Protein AF-A0A974P409-F1 (afdb_monomer)

Sequence (138 aa):
MRADDPDGLTACSDWLYMTLRRKGDEAAADEVLAAIPAGLPDTAFVEGPSYYRRLRMYRGEFAPEDLLTPDLGSQVIHDLETLYATQGYGVGNWHLYNGETQRAREVFEQILRGRSKYAFGYIAAERDLREMGAGPGA

InterPro domains:
  IPR011990 Tetratricopeptide-like helical domain superfamily [G3DSA:1.25.40.10] (2-135)

pLDDT: mean 89.58, std 12.89, range [40.22, 98.44]

Secondary structure (DSSP, 8-state):
--TT-HHHHHHHHHHHHHHHHHTT-HHHHHHHHHTSPSS--GGG-SS-THHHHHHHHHTTSS-THHHHS--STT-S---HHHHHHHHHHHHHHHHHHTT-HHHHHHHHHHHHHSS-TTSHHHHHHHHHHHHHHSSTT-

Mean predicted aligned error: 4.78 Å

Organism: NCBI:txid2803784

Foldseek 3Di:
DDPLALQVLLVVLLVVLLVCLVVVNNVVSVVSLVPRDPPDDQVSHPQTCLSVVLSCVVVVVDPLVCQCPDDCVSGPPPDPLLSLLSSLLSSLSVCVSVPVPVSSLVSLVVSCVGPPCVRPSVVVSVVVNVVVVPPDPD

Nearest PDB structures (foldseek):
  4gcn-assembly2_B  TM=4.469E-01  e=9.840E-01  Caenorhabditis elegans
  4gpk-assembly1_A  TM=5.425E-01  e=5.050E+00  Bacillus thuringiensis serovar thuringiensis
  4i1a-assembly3_B  TM=4.982E-01  e=3.355E+00  Bacillus subtilis subsp. subtilis str. 168
  4gpk-assembly1_D  TM=4.217E-01  e=2.229E+00  Bacillus thuringiensis serovar thuringiensis
  3q15-assembly1_A-2  TM=5.173E-01  e=7.222E+00  Bacillus subtilis

Solvent-accessible surface area (backbone atoms only — not comparable to full-atom values): 7646 Å² total; per-residue (Å²): 130,60,89,91,37,54,51,59,44,28,45,57,43,40,56,49,30,54,53,27,45,70,69,69,39,52,71,65,23,49,54,50,58,69,71,52,82,76,87,73,57,59,88,64,26,81,69,22,45,56,41,48,52,48,51,36,32,77,73,66,77,40,60,64,67,70,42,68,62,70,73,58,83,78,40,64,56,84,44,68,49,44,50,38,15,50,34,28,35,54,42,17,50,52,30,39,69,72,69,38,51,70,62,14,48,54,39,30,55,54,35,68,72,43,83,36,73,83,35,66,26,27,51,49,27,55,51,52,52,52,52,69,59,67,42,100,83,111

Radius of gyration: 14.6 Å; Cα contacts (8 Å, |Δi|>4): 173; chains: 1; bounding box: 40×26×40 Å

Structure (mmCIF, N/CA/C/O backbone):
data_AF-A0A974P409-F1
#
_entry.id   AF-A0A974P409-F1
#
loop_
_atom_site.group_PDB
_atom_site.id
_atom_site.type_symbol
_atom_site.label_atom_id
_atom_site.label_alt_id
_atom_site.label_comp_id
_atom_site.label_asym_id
_atom_site.label_entity_id
_atom_site.label_seq_id
_atom_site.pdbx_PDB_ins_code
_atom_site.Cartn_x
_atom_site.Cartn_y
_atom_site.Cartn_z
_atom_site.occupancy
_atom_site.B_iso_or_equiv
_atom_site.auth_seq_id
_atom_site.auth_comp_id
_atom_site.auth_asym_id
_atom_site.auth_atom_id
_atom_site.pdbx_PDB_model_num
ATOM 1 N N . MET A 1 1 ? -0.502 8.716 -17.120 1.00 58.50 1 MET A N 1
ATOM 2 C CA . MET A 1 1 ? 0.740 8.379 -16.399 1.00 58.50 1 MET A CA 1
ATOM 3 C C . MET A 1 1 ? 1.815 8.075 -17.421 1.00 58.50 1 MET A C 1
ATOM 5 O O . MET A 1 1 ? 1.451 7.501 -18.442 1.00 58.50 1 MET A O 1
ATOM 9 N N . ARG A 1 2 ? 3.068 8.508 -17.238 1.00 64.50 2 ARG A N 1
ATOM 10 C CA . ARG A 1 2 ? 4.101 8.185 -18.230 1.00 64.50 2 ARG A CA 1
ATOM 11 C C . ARG A 1 2 ? 4.654 6.781 -17.969 1.00 64.50 2 ARG A C 1
ATOM 13 O O . ARG A 1 2 ? 4.852 6.417 -16.819 1.00 64.50 2 ARG A O 1
ATOM 20 N N . ALA A 1 3 ? 4.843 5.993 -19.025 1.00 65.81 3 ALA A N 1
ATOM 21 C CA . ALA A 1 3 ? 5.340 4.618 -18.922 1.00 65.81 3 ALA A CA 1
ATOM 22 C C . ALA A 1 3 ? 6.863 4.539 -18.695 1.00 65.81 3 ALA A C 1
ATOM 24 O O . ALA A 1 3 ? 7.371 3.481 -18.341 1.00 65.81 3 ALA A O 1
ATOM 25 N N . ASP A 1 4 ? 7.577 5.646 -18.902 1.00 81.75 4 ASP A N 1
ATOM 26 C CA . ASP A 1 4 ? 9.020 5.801 -18.692 1.00 81.75 4 ASP A CA 1
ATOM 27 C C . ASP A 1 4 ? 9.386 6.247 -17.264 1.00 81.75 4 ASP A C 1
ATOM 29 O O . ASP A 1 4 ? 10.559 6.463 -16.979 1.00 81.75 4 ASP A O 1
ATOM 33 N N . ASP A 1 5 ? 8.400 6.344 -16.367 1.00 90.31 5 ASP A N 1
ATOM 34 C CA . ASP A 1 5 ? 8.566 6.663 -14.946 1.00 90.31 5 ASP A CA 1
ATOM 35 C C . ASP A 1 5 ? 7.980 5.526 -14.084 1.00 90.31 5 ASP A C 1
ATOM 37 O O . ASP A 1 5 ? 6.806 5.582 -13.697 1.00 90.31 5 ASP A O 1
ATOM 41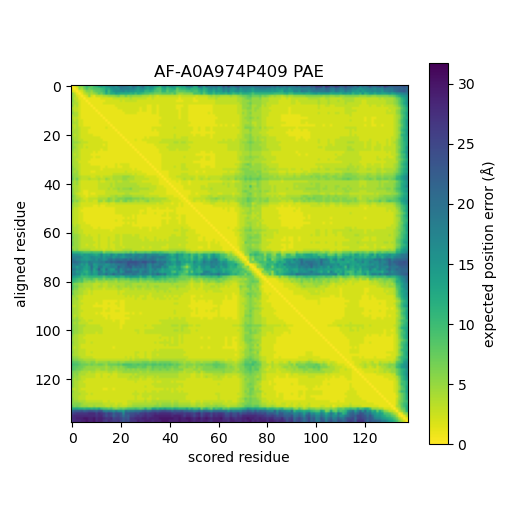 N N . PRO A 1 6 ? 8.747 4.446 -13.828 1.00 92.44 6 PRO A N 1
ATOM 42 C CA . PRO A 1 6 ? 8.283 3.306 -13.038 1.00 92.44 6 PRO A CA 1
ATOM 43 C C . PRO A 1 6 ? 7.930 3.674 -11.591 1.00 92.44 6 PRO A C 1
ATOM 45 O O . PRO A 1 6 ? 6.946 3.155 -11.053 1.00 92.44 6 PRO A O 1
ATOM 48 N N . ASP A 1 7 ? 8.696 4.576 -10.969 1.00 92.25 7 ASP A N 1
ATOM 49 C CA . ASP A 1 7 ? 8.453 5.073 -9.611 1.00 92.25 7 ASP A CA 1
ATOM 50 C C . ASP A 1 7 ? 7.091 5.756 -9.524 1.00 92.25 7 ASP A C 1
ATOM 52 O O . ASP A 1 7 ? 6.229 5.344 -8.741 1.00 92.25 7 ASP A O 1
ATOM 56 N N . GLY A 1 8 ? 6.866 6.746 -10.392 1.00 93.81 8 GLY A N 1
ATOM 57 C CA . GLY A 1 8 ? 5.589 7.423 -10.503 1.00 93.81 8 GLY A CA 1
ATOM 58 C C . GLY A 1 8 ? 4.489 6.413 -10.777 1.00 93.81 8 GLY A C 1
ATOM 59 O O . GLY A 1 8 ? 3.554 6.317 -9.979 1.00 93.81 8 GLY A O 1
ATOM 60 N N . LEU A 1 9 ? 4.605 5.646 -11.873 1.00 95.19 9 LEU A N 1
ATOM 61 C CA . LEU A 1 9 ? 3.585 4.702 -12.345 1.00 95.19 9 LEU A CA 1
ATOM 62 C C . LEU A 1 9 ? 3.071 3.807 -11.224 1.00 95.19 9 LEU A C 1
ATOM 64 O O . LEU A 1 9 ? 1.860 3.701 -11.010 1.00 95.19 9 LEU A O 1
ATOM 68 N N . THR A 1 10 ? 3.993 3.182 -10.501 1.00 95.44 10 THR A N 1
ATOM 69 C CA . THR A 1 10 ? 3.645 2.249 -9.433 1.00 95.44 10 THR A CA 1
ATOM 70 C C . THR A 1 10 ? 3.074 2.962 -8.213 1.00 95.44 10 THR A C 1
ATOM 72 O O . THR A 1 10 ? 2.093 2.475 -7.655 1.00 95.44 10 THR A O 1
ATOM 75 N N . ALA A 1 11 ? 3.579 4.146 -7.854 1.00 94.88 11 ALA A N 1
ATOM 76 C CA . ALA A 1 11 ? 3.048 4.926 -6.740 1.00 94.88 11 ALA A CA 1
ATOM 77 C C . ALA A 1 11 ? 1.582 5.340 -6.944 1.00 94.88 11 ALA A C 1
ATOM 79 O O . ALA A 1 11 ? 0.747 5.049 -6.088 1.00 94.88 11 ALA A O 1
ATOM 80 N N . CYS A 1 12 ? 1.212 5.988 -8.060 1.00 95.94 12 CYS A N 1
ATOM 81 C CA . CYS A 1 12 ? -0.194 6.399 -8.213 1.00 95.94 12 CYS A CA 1
ATOM 82 C C . CYS A 1 12 ? -1.128 5.211 -8.449 1.00 95.94 12 CYS A C 1
ATOM 84 O O . CYS A 1 12 ? -2.273 5.256 -8.001 1.00 95.94 12 CYS A O 1
ATOM 86 N N . SER A 1 13 ? -0.661 4.161 -9.127 1.00 97.31 13 SER A N 1
ATOM 87 C CA . SER A 1 13 ? -1.480 2.968 -9.369 1.00 97.31 13 SER A CA 1
ATOM 88 C C . SER A 1 13 ? -1.781 2.219 -8.077 1.00 97.31 13 SER A C 1
ATOM 90 O O . SER A 1 13 ? -2.907 1.778 -7.881 1.00 97.31 13 SER A O 1
ATOM 92 N N . ASP A 1 14 ? -0.819 2.142 -7.158 1.00 97.81 14 ASP A N 1
ATOM 93 C CA . ASP A 1 14 ? -1.018 1.568 -5.828 1.00 97.81 14 ASP A CA 1
ATOM 94 C C . ASP A 1 14 ? -2.105 2.314 -5.027 1.00 97.81 14 ASP A C 1
ATOM 96 O O . ASP A 1 14 ? -3.061 1.697 -4.547 1.00 97.81 14 ASP A O 1
ATOM 100 N N . TRP A 1 15 ? -2.025 3.647 -4.946 1.00 97.69 15 TRP A N 1
ATOM 101 C CA . TRP A 1 15 ? -3.034 4.454 -4.246 1.00 97.69 15 TRP A CA 1
ATOM 102 C C . TRP A 1 15 ? -4.413 4.396 -4.915 1.00 97.69 15 TRP A C 1
ATOM 104 O O . TRP A 1 15 ? -5.437 4.335 -4.225 1.00 97.69 15 TRP A O 1
ATOM 114 N N . LEU A 1 16 ? -4.457 4.380 -6.250 1.00 98.19 16 LEU A N 1
ATOM 115 C CA . LEU A 1 16 ? -5.702 4.235 -7.001 1.00 98.19 16 LEU A CA 1
ATOM 116 C C . LEU A 1 16 ? -6.339 2.862 -6.756 1.00 98.19 16 LEU A C 1
ATOM 118 O O . LEU A 1 16 ? -7.519 2.799 -6.415 1.00 98.19 16 LEU A O 1
ATOM 122 N N . TYR A 1 17 ? -5.556 1.786 -6.859 1.00 98.44 17 TYR A N 1
ATOM 123 C CA . TYR A 1 17 ? -6.006 0.422 -6.594 1.00 98.44 17 TYR A CA 1
ATOM 124 C C . TYR A 1 17 ? -6.642 0.308 -5.205 1.00 98.44 17 TYR A C 1
ATOM 126 O O . TYR A 1 17 ? -7.785 -0.131 -5.072 1.00 98.44 17 TYR A O 1
ATOM 134 N N . MET A 1 18 ? -5.942 0.771 -4.165 1.00 97.62 18 MET A N 1
ATOM 135 C CA . MET A 1 18 ? -6.462 0.739 -2.796 1.00 97.62 18 MET A CA 1
ATOM 136 C C . MET A 1 18 ? -7.780 1.496 -2.650 1.00 97.62 18 MET A C 1
ATOM 138 O O . MET A 1 18 ? -8.700 1.010 -1.994 1.00 97.62 18 MET A O 1
ATOM 142 N N . THR A 1 19 ? -7.875 2.674 -3.268 1.00 97.50 19 THR A N 1
ATOM 143 C CA . THR A 1 19 ? -9.083 3.502 -3.230 1.00 97.50 19 THR A CA 1
ATOM 144 C C . THR A 1 19 ? -10.265 2.780 -3.877 1.00 97.50 19 THR A C 1
ATOM 146 O O . THR A 1 19 ? -11.364 2.783 -3.324 1.00 97.50 19 THR A O 1
ATOM 149 N N . LEU A 1 20 ? -10.048 2.126 -5.020 1.00 98.44 20 LEU A N 1
ATOM 150 C CA . LEU A 1 20 ? -11.079 1.357 -5.724 1.00 98.44 20 LEU A CA 1
ATOM 151 C C . LEU A 1 20 ? -11.540 0.146 -4.905 1.00 98.44 20 LEU A C 1
ATOM 153 O O . LEU A 1 20 ? -12.742 -0.025 -4.704 1.00 98.44 20 LEU A O 1
ATOM 157 N N . ARG A 1 21 ? -10.605 -0.608 -4.309 1.00 98.12 21 ARG A N 1
ATOM 158 C CA . ARG A 1 21 ? -10.930 -1.721 -3.397 1.00 98.12 21 ARG A CA 1
ATOM 159 C C . ARG A 1 21 ? -11.754 -1.263 -2.197 1.00 98.12 21 ARG A C 1
ATOM 161 O O . ARG A 1 21 ? -12.758 -1.884 -1.868 1.00 98.12 21 ARG A O 1
ATOM 168 N N . ARG A 1 22 ? -11.386 -0.142 -1.571 1.00 96.00 22 ARG A N 1
ATOM 169 C CA . ARG A 1 22 ? -12.122 0.430 -0.427 1.00 96.00 22 ARG A CA 1
ATOM 170 C C . ARG A 1 22 ? -13.516 0.939 -0.810 1.00 96.00 22 ARG A C 1
ATOM 172 O O . ARG A 1 22 ? -14.387 1.003 0.052 1.00 96.00 22 ARG A O 1
ATOM 179 N N . LYS A 1 23 ? -13.744 1.257 -2.088 1.00 97.38 23 LYS A N 1
ATOM 180 C CA . LYS A 1 23 ? -15.062 1.592 -2.652 1.00 97.38 23 LYS A CA 1
ATOM 181 C C . LYS A 1 23 ? -15.881 0.371 -3.098 1.00 97.38 23 LYS A C 1
ATOM 183 O O . LYS A 1 23 ? -17.032 0.556 -3.482 1.00 97.38 23 LYS A O 1
ATOM 188 N N . GLY A 1 24 ? -15.312 -0.835 -3.069 1.00 97.44 24 GLY A N 1
ATOM 189 C CA . GLY A 1 24 ? -15.948 -2.053 -3.583 1.00 97.44 24 GLY A CA 1
ATOM 190 C C . GLY A 1 24 ? -15.949 -2.170 -5.112 1.00 97.44 24 GLY A C 1
ATOM 191 O O . GLY A 1 24 ? -16.686 -2.985 -5.657 1.00 97.44 24 GLY A O 1
ATOM 192 N N . ASP A 1 25 ? -15.149 -1.362 -5.813 1.00 98.31 25 ASP A N 1
ATOM 193 C CA . ASP A 1 25 ? -15.021 -1.413 -7.274 1.00 98.31 25 ASP A CA 1
ATOM 194 C C . ASP A 1 25 ? -13.859 -2.336 -7.670 1.00 98.31 25 ASP A C 1
ATOM 196 O O . ASP A 1 25 ? -12.766 -1.895 -8.031 1.00 98.31 25 ASP A O 1
ATOM 200 N N . GLU A 1 26 ? -14.076 -3.641 -7.501 1.00 97.75 26 GLU A N 1
ATOM 201 C CA . GLU A 1 26 ? -13.051 -4.664 -7.739 1.00 97.75 26 GLU A CA 1
ATOM 202 C C . GLU A 1 26 ? -12.639 -4.738 -9.212 1.00 97.75 26 GLU A C 1
ATOM 204 O O . GLU A 1 26 ? -11.451 -4.829 -9.504 1.00 97.75 26 GLU A O 1
ATOM 209 N N . ALA A 1 27 ? -13.592 -4.600 -10.138 1.00 98.31 27 ALA A N 1
ATOM 210 C CA . ALA A 1 27 ? -13.316 -4.660 -11.571 1.00 98.31 27 ALA A CA 1
ATOM 211 C C . ALA A 1 27 ? -12.354 -3.546 -12.018 1.00 98.31 27 ALA A C 1
ATOM 213 O O . ALA A 1 27 ? -11.361 -3.819 -12.692 1.00 98.31 27 ALA A O 1
ATOM 214 N N . ALA A 1 28 ? -12.593 -2.299 -11.594 1.00 98.38 28 ALA A N 1
ATOM 215 C CA . ALA A 1 28 ? -11.683 -1.200 -11.906 1.00 98.38 28 ALA A CA 1
ATOM 216 C C . ALA A 1 28 ? -10.321 -1.365 -11.212 1.00 98.38 28 ALA A C 1
ATOM 218 O O . ALA A 1 28 ? -9.288 -0.982 -11.762 1.00 98.38 28 ALA A O 1
ATOM 219 N N . ALA A 1 29 ? -10.295 -1.930 -10.001 1.00 98.31 29 ALA A N 1
ATOM 220 C CA . ALA A 1 29 ? -9.045 -2.217 -9.304 1.00 98.31 29 ALA A CA 1
ATOM 221 C C . ALA A 1 29 ? -8.198 -3.248 -10.078 1.00 98.31 29 ALA A C 1
ATOM 223 O O . ALA A 1 29 ? -6.990 -3.059 -10.241 1.00 98.31 29 ALA A O 1
ATOM 224 N N . ASP A 1 30 ? -8.827 -4.289 -10.620 1.00 98.00 30 ASP A N 1
ATOM 225 C CA . ASP A 1 30 ? -8.151 -5.312 -11.420 1.00 98.00 30 ASP A CA 1
ATOM 226 C C . ASP A 1 30 ? -7.584 -4.740 -12.730 1.00 98.00 30 ASP A C 1
ATOM 228 O O . ASP A 1 30 ? -6.465 -5.086 -13.116 1.00 98.00 30 ASP A O 1
ATOM 232 N N . GLU A 1 31 ? -8.285 -3.802 -13.377 1.00 98.06 31 GLU A N 1
ATOM 233 C CA . GLU A 1 31 ? -7.762 -3.082 -14.550 1.00 98.06 31 GLU A CA 1
ATOM 234 C C . GLU A 1 31 ? -6.488 -2.290 -14.222 1.00 98.06 31 GLU A C 1
ATOM 236 O O . GLU A 1 31 ? -5.524 -2.307 -14.995 1.00 98.06 31 GLU A O 1
ATOM 241 N N . VAL A 1 32 ? -6.446 -1.638 -13.053 1.00 97.75 32 VAL A N 1
ATOM 242 C CA . VAL A 1 32 ? -5.242 -0.938 -12.581 1.00 97.75 32 VAL A CA 1
ATOM 243 C C . VAL A 1 32 ? -4.086 -1.918 -12.404 1.00 97.75 32 VAL A C 1
ATOM 245 O O . VAL A 1 32 ? -2.982 -1.634 -12.868 1.00 97.75 32 VAL A O 1
ATOM 248 N N . LEU A 1 33 ? -4.318 -3.083 -11.786 1.00 96.62 33 LEU A N 1
ATOM 249 C CA . LEU A 1 33 ? -3.270 -4.097 -11.637 1.00 96.62 33 LEU A CA 1
ATOM 250 C C . LEU A 1 33 ? -2.807 -4.648 -12.984 1.00 96.62 33 LEU A C 1
ATOM 252 O O . LEU A 1 33 ? -1.603 -4.837 -13.164 1.00 96.62 33 LEU A O 1
ATOM 256 N N . ALA A 1 34 ? -3.714 -4.893 -13.928 1.00 95.94 34 ALA A N 1
ATOM 257 C CA . ALA A 1 34 ? -3.381 -5.435 -15.243 1.00 95.94 34 ALA A CA 1
ATOM 258 C C . ALA A 1 34 ? -2.494 -4.489 -16.073 1.00 95.94 34 ALA A C 1
ATOM 260 O O . ALA A 1 34 ? -1.686 -4.951 -16.878 1.00 95.94 34 ALA A O 1
ATOM 261 N N . ALA A 1 35 ? -2.597 -3.175 -15.851 1.00 93.94 35 ALA A N 1
ATOM 262 C CA . ALA A 1 35 ? -1.813 -2.169 -16.565 1.00 93.94 35 ALA 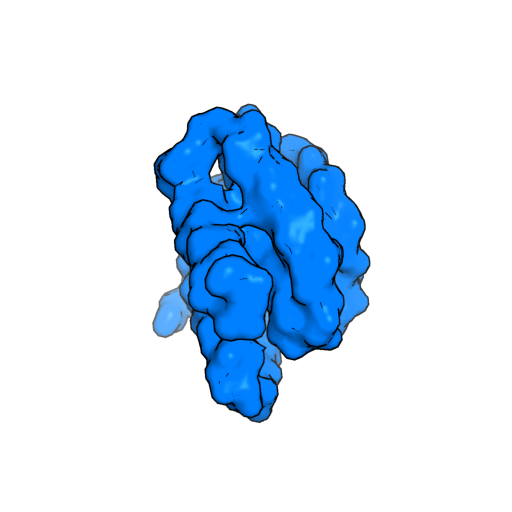A CA 1
ATOM 263 C C . ALA A 1 35 ? -0.345 -2.062 -16.101 1.00 93.94 35 ALA A C 1
ATOM 265 O O . ALA A 1 35 ? 0.467 -1.431 -16.782 1.00 93.94 35 ALA A O 1
ATOM 266 N N . ILE A 1 36 ? 0.015 -2.649 -14.955 1.00 94.94 36 ILE A N 1
ATOM 267 C CA . ILE A 1 36 ? 1.369 -2.530 -14.400 1.00 94.94 36 ILE A CA 1
ATOM 268 C C . ILE A 1 36 ? 2.306 -3.562 -15.052 1.00 94.94 36 ILE A C 1
ATOM 270 O O . ILE A 1 36 ? 1.999 -4.756 -15.050 1.00 94.94 36 ILE A O 1
ATOM 274 N N . PRO A 1 37 ? 3.479 -3.168 -15.579 1.00 92.19 37 PRO A N 1
ATOM 275 C CA . PRO A 1 37 ? 4.439 -4.129 -16.110 1.00 92.19 37 PRO A CA 1
ATOM 276 C C . PRO A 1 37 ? 4.873 -5.147 -15.048 1.00 92.19 37 PRO A C 1
ATOM 278 O O . PRO A 1 37 ? 5.148 -4.790 -13.904 1.00 92.19 37 PRO A O 1
ATOM 281 N N . ALA A 1 38 ? 4.928 -6.424 -15.421 1.00 92.06 38 ALA A N 1
ATOM 282 C CA . ALA A 1 38 ? 5.467 -7.480 -14.570 1.00 92.06 38 ALA A CA 1
ATOM 283 C C . ALA A 1 38 ? 6.987 -7.612 -14.749 1.00 92.06 38 ALA A C 1
ATOM 285 O O . ALA A 1 38 ? 7.544 -7.210 -15.769 1.00 92.06 38 ALA A O 1
ATOM 286 N N . GLY A 1 39 ? 7.658 -8.210 -13.762 1.00 91.12 39 GLY A N 1
ATOM 287 C CA . GLY A 1 39 ? 9.083 -8.542 -13.851 1.00 91.12 39 GLY A CA 1
ATOM 288 C C . GLY A 1 39 ? 10.046 -7.350 -13.900 1.00 91.12 39 GLY A C 1
ATOM 289 O O . GLY A 1 39 ? 11.197 -7.541 -14.284 1.00 91.12 39 GLY A O 1
ATOM 290 N N . LEU A 1 40 ? 9.617 -6.138 -13.519 1.00 91.75 40 LEU A N 1
ATOM 291 C CA . LEU A 1 40 ? 10.535 -5.002 -13.408 1.00 91.75 40 LEU A CA 1
ATOM 292 C C . LEU A 1 40 ? 11.614 -5.300 -12.349 1.00 91.75 40 LEU A C 1
ATOM 294 O O . LEU A 1 40 ? 11.259 -5.675 -11.226 1.00 91.75 40 LEU A O 1
ATOM 298 N N . PRO A 1 41 ? 12.912 -5.156 -12.680 1.00 90.94 41 PRO A N 1
ATOM 299 C CA . PRO A 1 41 ? 13.979 -5.314 -11.703 1.00 90.94 41 PRO A CA 1
ATOM 300 C C . PRO A 1 41 ? 13.963 -4.147 -10.713 1.00 90.94 41 PRO A C 1
ATOM 302 O O . PRO A 1 41 ? 13.577 -3.035 -11.066 1.00 90.94 41 PRO A O 1
ATOM 305 N N . ASP A 1 42 ? 14.461 -4.368 -9.497 1.00 88.00 42 ASP A N 1
ATOM 306 C CA . ASP A 1 42 ? 14.565 -3.313 -8.479 1.00 88.00 42 ASP A CA 1
ATOM 307 C C . ASP A 1 42 ? 15.371 -2.093 -8.976 1.00 88.00 42 ASP A C 1
ATOM 309 O O . ASP A 1 42 ? 15.072 -0.965 -8.602 1.00 88.00 42 ASP A O 1
ATOM 313 N N . THR A 1 43 ? 16.327 -2.290 -9.894 1.00 89.00 43 THR A N 1
ATOM 314 C CA . THR A 1 43 ? 17.118 -1.210 -10.517 1.00 89.00 43 THR A CA 1
ATOM 315 C C . THR A 1 43 ? 16.326 -0.311 -11.470 1.00 89.00 43 THR A C 1
ATOM 317 O O . THR A 1 43 ? 16.887 0.649 -11.992 1.00 89.00 43 THR A O 1
ATOM 320 N N . ALA A 1 44 ? 15.058 -0.623 -11.751 1.00 90.44 44 ALA A N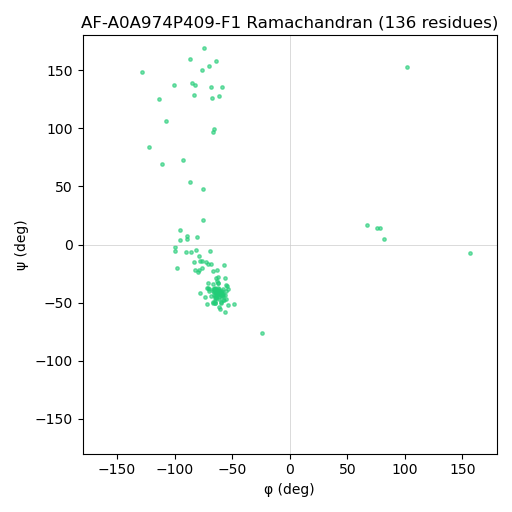 1
ATOM 321 C CA . ALA A 1 44 ? 14.167 0.241 -12.523 1.00 90.44 44 ALA A CA 1
ATOM 322 C C . ALA A 1 44 ? 13.587 1.402 -11.693 1.00 90.44 44 ALA A C 1
ATOM 324 O O . ALA A 1 44 ? 12.966 2.285 -12.277 1.00 90.44 44 ALA A O 1
ATOM 325 N N . PHE A 1 45 ? 13.770 1.389 -10.367 1.00 90.25 45 PHE A N 1
ATOM 326 C CA . PHE A 1 45 ? 13.176 2.349 -9.436 1.00 90.25 45 PHE A CA 1
ATOM 327 C C . PHE A 1 45 ? 14.257 3.220 -8.796 1.00 90.25 45 PHE A C 1
ATOM 329 O O . PHE A 1 45 ? 15.202 2.703 -8.199 1.00 90.25 45 PHE A O 1
ATOM 336 N N . VAL A 1 46 ? 14.109 4.538 -8.905 1.00 87.44 46 VAL A N 1
ATOM 337 C CA . VAL A 1 46 ? 15.036 5.521 -8.329 1.00 87.44 46 VAL A CA 1
ATOM 338 C C . VAL A 1 46 ? 14.803 5.685 -6.830 1.00 87.44 46 VAL A C 1
ATOM 340 O O . VAL A 1 46 ? 15.765 5.733 -6.073 1.00 87.44 46 VAL A O 1
ATOM 343 N N . GLU A 1 47 ? 13.548 5.725 -6.383 1.00 82.88 47 GLU A N 1
ATOM 344 C CA . GLU A 1 47 ? 13.186 5.889 -4.963 1.00 82.88 47 GLU A CA 1
ATOM 345 C C . GLU A 1 47 ? 13.059 4.534 -4.240 1.00 82.88 47 GLU A C 1
ATOM 347 O O . GLU A 1 47 ? 12.926 4.456 -3.015 1.00 82.88 47 GLU A O 1
ATOM 352 N N . GLY A 1 48 ? 13.150 3.448 -5.010 1.00 86.75 48 GLY A N 1
ATOM 353 C CA . GLY A 1 48 ? 13.055 2.068 -4.561 1.00 86.75 48 GLY A CA 1
ATOM 354 C C . GLY A 1 48 ? 11.686 1.431 -4.851 1.00 86.75 48 GLY A C 1
ATOM 355 O O . GLY A 1 48 ? 10.656 2.103 -4.915 1.00 86.75 48 GLY A O 1
ATOM 356 N N . PRO A 1 49 ? 11.625 0.096 -5.008 1.00 91.94 49 PRO A N 1
ATOM 357 C CA . PRO A 1 49 ? 10.447 -0.624 -5.508 1.00 91.94 49 PRO A CA 1
ATOM 358 C C . PRO A 1 49 ? 9.283 -0.764 -4.506 1.00 91.94 49 PRO A C 1
ATOM 360 O O . PRO A 1 49 ? 8.462 -1.666 -4.658 1.00 91.94 49 PRO A O 1
ATOM 363 N N . SER A 1 50 ? 9.180 0.067 -3.466 1.00 92.38 50 SER A N 1
ATOM 364 C CA . SER A 1 50 ? 8.203 -0.108 -2.374 1.00 92.38 50 SER A CA 1
ATOM 365 C C . SER A 1 50 ? 6.749 -0.202 -2.856 1.00 92.38 50 SER A C 1
ATOM 367 O O . SER A 1 50 ? 6.023 -1.120 -2.473 1.00 92.38 50 SER A O 1
ATOM 369 N N . TYR A 1 51 ? 6.325 0.696 -3.747 1.00 95.19 51 TYR A N 1
ATOM 370 C CA . TYR A 1 51 ? 4.976 0.657 -4.324 1.00 95.19 51 TYR A CA 1
ATOM 371 C C . TYR A 1 51 ? 4.789 -0.513 -5.293 1.00 95.19 51 TYR A C 1
ATOM 373 O O . TYR A 1 51 ? 3.751 -1.172 -5.287 1.00 95.19 51 TYR A O 1
ATOM 381 N N . TYR A 1 52 ? 5.818 -0.848 -6.071 1.00 95.56 52 TYR A N 1
ATOM 382 C CA . TYR A 1 52 ? 5.779 -2.017 -6.944 1.00 95.56 52 TYR A CA 1
ATOM 383 C C . TYR A 1 52 ? 5.651 -3.334 -6.164 1.00 95.56 52 TYR A C 1
ATOM 385 O O . TYR A 1 52 ? 4.907 -4.226 -6.565 1.00 95.56 52 TYR A O 1
ATOM 393 N N . ARG A 1 53 ? 6.327 -3.465 -5.015 1.00 94.94 53 ARG A N 1
ATOM 394 C CA . ARG A 1 53 ? 6.194 -4.628 -4.118 1.00 94.94 53 ARG A CA 1
ATOM 395 C C . ARG A 1 53 ? 4.768 -4.774 -3.594 1.00 94.94 53 ARG A C 1
ATOM 397 O O . ARG A 1 53 ? 4.254 -5.887 -3.580 1.00 94.94 53 ARG A O 1
ATOM 404 N N . ARG A 1 54 ? 4.106 -3.670 -3.244 1.00 96.62 54 ARG A N 1
ATOM 405 C CA . ARG A 1 54 ? 2.693 -3.680 -2.832 1.00 96.62 54 ARG A CA 1
ATOM 406 C C . ARG A 1 54 ? 1.762 -4.124 -3.957 1.00 96.62 54 ARG A C 1
ATOM 408 O O . ARG A 1 54 ? 0.933 -4.997 -3.736 1.00 96.62 54 ARG A O 1
ATOM 415 N N . LEU A 1 55 ? 1.953 -3.615 -5.175 1.00 97.69 55 LEU A N 1
ATOM 416 C CA . LEU A 1 55 ? 1.197 -4.064 -6.352 1.00 97.69 55 LEU A CA 1
ATOM 417 C C . LEU A 1 55 ? 1.386 -5.565 -6.623 1.00 97.69 55 LEU A C 1
ATOM 419 O O . LEU A 1 55 ? 0.422 -6.267 -6.919 1.00 97.69 55 LEU A O 1
ATOM 423 N N . ARG A 1 56 ? 2.610 -6.080 -6.461 1.00 97.00 56 ARG A N 1
ATOM 424 C CA . ARG A 1 56 ? 2.908 -7.518 -6.548 1.00 97.00 56 ARG A CA 1
ATOM 425 C C . ARG A 1 56 ? 2.228 -8.330 -5.442 1.00 97.00 56 ARG A C 1
ATOM 427 O O . ARG A 1 56 ? 1.671 -9.386 -5.727 1.00 97.00 56 ARG A O 1
ATOM 434 N N . MET A 1 57 ? 2.179 -7.820 -4.212 1.00 97.44 57 MET A N 1
ATOM 435 C CA . MET A 1 57 ? 1.387 -8.426 -3.133 1.00 97.44 57 MET A CA 1
ATOM 436 C C . MET A 1 57 ? -0.106 -8.470 -3.491 1.00 97.44 57 MET A C 1
ATOM 438 O O . MET A 1 57 ? -0.748 -9.499 -3.310 1.00 97.44 57 MET A O 1
ATOM 442 N N . TYR A 1 58 ? -0.666 -7.400 -4.066 1.00 97.75 58 TYR A N 1
ATOM 443 C CA . TYR A 1 58 ? -2.070 -7.380 -4.499 1.00 97.75 58 TYR A CA 1
ATOM 444 C C . TYR A 1 58 ? -2.378 -8.421 -5.586 1.00 97.75 58 TYR A C 1
ATOM 446 O O . TYR A 1 58 ? -3.493 -8.931 -5.636 1.00 97.75 58 TYR A O 1
ATOM 454 N N . ARG A 1 59 ? -1.385 -8.788 -6.405 1.00 96.75 59 ARG A N 1
ATOM 455 C CA . ARG A 1 59 ? -1.465 -9.888 -7.382 1.00 96.75 59 ARG A CA 1
ATOM 456 C C . ARG A 1 59 ? -1.238 -11.282 -6.789 1.00 96.75 59 ARG A C 1
ATOM 458 O O . ARG A 1 59 ? -1.333 -12.266 -7.517 1.00 96.75 59 ARG A O 1
ATOM 465 N N . GLY A 1 60 ? -0.904 -11.379 -5.504 1.00 96.06 60 GLY A N 1
ATOM 466 C CA . GLY A 1 60 ? -0.554 -12.638 -4.846 1.00 96.06 60 GLY A CA 1
ATOM 467 C C . GLY A 1 60 ? 0.867 -13.133 -5.134 1.00 96.06 60 GLY A C 1
ATOM 468 O O . GLY A 1 60 ? 1.169 -14.289 -4.861 1.00 96.06 60 GLY A O 1
ATOM 469 N N . GLU A 1 61 ? 1.748 -12.287 -5.679 1.00 95.38 61 GLU A N 1
ATOM 470 C CA . GLU A 1 61 ? 3.161 -12.631 -5.916 1.00 95.38 61 GLU A CA 1
ATOM 471 C C . GLU A 1 61 ? 4.007 -12.550 -4.630 1.00 95.38 61 GLU A C 1
ATOM 473 O O . GLU A 1 61 ? 5.067 -13.168 -4.554 1.00 95.38 61 GLU A O 1
ATOM 478 N N . PHE A 1 62 ? 3.541 -11.798 -3.627 1.00 93.81 62 PHE A N 1
ATOM 479 C CA . PHE A 1 62 ? 4.123 -11.726 -2.284 1.00 93.81 62 PHE A CA 1
ATOM 480 C C . PHE A 1 62 ? 3.063 -11.968 -1.220 1.00 93.81 62 PHE A C 1
ATOM 482 O O . PHE A 1 62 ? 1.908 -11.563 -1.385 1.00 93.81 62 PHE A O 1
ATOM 489 N N . ALA A 1 63 ? 3.485 -12.556 -0.104 1.00 94.31 63 ALA A N 1
ATOM 490 C CA . ALA A 1 63 ? 2.693 -12.573 1.110 1.00 94.31 63 ALA A CA 1
ATOM 491 C C . ALA A 1 63 ? 2.753 -11.189 1.795 1.00 94.31 63 ALA A C 1
ATOM 493 O O . ALA A 1 63 ? 3.764 -10.489 1.680 1.00 94.31 63 ALA A O 1
ATOM 494 N N . PRO A 1 64 ? 1.707 -10.766 2.526 1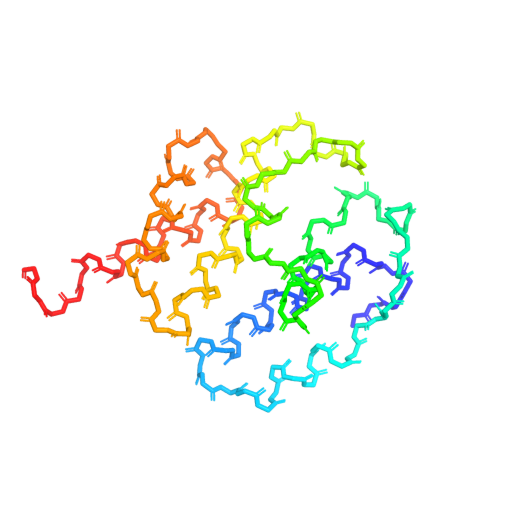.00 94.38 64 PRO A N 1
ATOM 495 C CA . PRO A 1 64 ? 1.737 -9.514 3.284 1.00 94.38 64 PRO A CA 1
ATOM 496 C C . PRO A 1 64 ? 2.925 -9.405 4.248 1.00 94.38 64 PRO A C 1
ATOM 498 O O . PRO A 1 64 ? 3.510 -8.332 4.410 1.00 94.38 64 PRO A O 1
ATOM 501 N N . GLU A 1 65 ? 3.326 -10.525 4.846 1.00 92.38 65 GLU A N 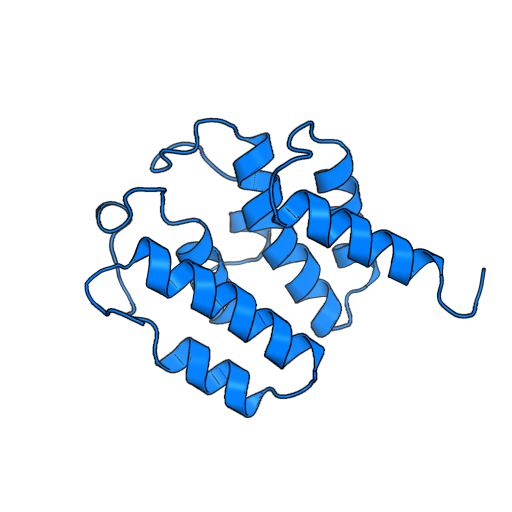1
ATOM 502 C CA . GLU A 1 65 ? 4.442 -10.615 5.784 1.00 92.38 65 GLU A CA 1
ATOM 503 C C . GLU A 1 65 ? 5.782 -10.242 5.130 1.00 92.38 65 GLU A C 1
ATOM 505 O O . GLU A 1 65 ? 6.605 -9.594 5.777 1.00 92.38 65 GLU A O 1
ATOM 510 N N . ASP A 1 66 ? 5.961 -10.535 3.833 1.00 91.06 66 ASP A N 1
ATOM 511 C CA . ASP A 1 66 ? 7.174 -10.195 3.069 1.00 91.06 66 ASP A CA 1
ATOM 512 C C . ASP A 1 66 ? 7.403 -8.675 2.972 1.00 91.06 66 ASP A C 1
ATOM 514 O O . ASP A 1 66 ? 8.517 -8.214 2.704 1.00 91.06 66 ASP A O 1
ATOM 518 N N . LEU A 1 67 ? 6.340 -7.884 3.153 1.00 91.62 67 LEU A N 1
ATOM 519 C CA . LEU A 1 67 ? 6.364 -6.421 3.107 1.00 91.62 67 LEU A CA 1
ATOM 520 C C . LEU A 1 67 ? 6.442 -5.791 4.507 1.00 91.62 67 LEU A C 1
ATOM 522 O O . LEU A 1 67 ? 6.859 -4.637 4.632 1.00 91.62 67 LEU A O 1
ATOM 526 N N . LEU A 1 68 ? 6.064 -6.530 5.556 1.00 89.56 68 LEU A N 1
ATOM 527 C CA . LEU A 1 68 ? 6.144 -6.085 6.953 1.00 89.56 68 LEU A CA 1
ATOM 528 C C . LEU A 1 68 ? 7.537 -6.282 7.564 1.00 89.56 68 LEU A C 1
ATOM 530 O O . LEU A 1 68 ? 7.847 -5.667 8.584 1.00 89.56 68 LEU A O 1
ATOM 534 N N . THR A 1 69 ? 8.401 -7.076 6.936 1.00 81.75 69 THR A N 1
ATOM 535 C CA . THR A 1 69 ? 9.825 -7.178 7.285 1.00 81.75 69 THR A CA 1
ATOM 536 C C . THR A 1 69 ? 10.690 -6.571 6.180 1.00 81.75 69 THR A C 1
ATOM 538 O O . THR A 1 69 ? 11.365 -7.305 5.453 1.00 81.75 69 THR A O 1
ATOM 541 N N . PRO A 1 70 ? 10.654 -5.241 5.989 1.00 66.00 70 PRO A N 1
ATOM 542 C CA . PRO A 1 70 ? 11.404 -4.621 4.915 1.00 66.00 70 PRO A CA 1
ATOM 543 C C . PRO A 1 70 ? 12.912 -4.740 5.165 1.00 66.00 70 PRO A C 1
ATOM 545 O O . PRO A 1 70 ? 13.416 -4.320 6.205 1.00 66.00 70 PRO A O 1
ATOM 548 N N . ASP A 1 71 ? 13.632 -5.278 4.184 1.00 65.69 71 ASP A N 1
ATOM 549 C CA . ASP A 1 71 ? 15.085 -5.148 4.089 1.00 65.69 71 ASP A CA 1
ATOM 550 C C . ASP A 1 71 ? 15.425 -3.820 3.389 1.00 65.69 71 ASP A C 1
ATOM 552 O O . ASP A 1 71 ? 14.780 -3.441 2.406 1.00 65.69 71 ASP A O 1
ATOM 556 N N . LEU A 1 72 ? 16.444 -3.114 3.888 1.00 59.09 72 LEU A N 1
ATOM 557 C CA . LEU A 1 72 ? 16.958 -1.887 3.271 1.00 59.09 72 LEU A CA 1
ATOM 558 C C . LEU A 1 72 ? 17.662 -2.150 1.934 1.00 59.09 72 LEU A C 1
ATOM 560 O O . LEU A 1 72 ? 17.852 -1.198 1.184 1.00 59.09 72 LEU A O 1
ATOM 564 N N . GLY A 1 73 ? 18.037 -3.403 1.640 1.00 64.62 73 GLY A N 1
ATOM 565 C CA . GLY A 1 73 ? 18.857 -3.829 0.498 1.00 64.62 73 GLY A CA 1
ATOM 566 C C . GLY A 1 73 ? 18.846 -2.901 -0.727 1.00 64.62 73 GLY A C 1
ATOM 567 O O . GLY A 1 73 ? 19.814 -2.182 -0.957 1.00 64.62 73 GLY A O 1
ATOM 568 N N . SER A 1 74 ? 17.769 -2.922 -1.519 1.00 52.62 74 SER A N 1
ATOM 569 C CA . SER A 1 74 ? 17.637 -2.187 -2.792 1.00 52.62 74 SER A CA 1
ATOM 570 C C . SER A 1 74 ? 16.943 -0.819 -2.691 1.00 52.62 74 SER A C 1
ATOM 572 O O . SER A 1 74 ? 16.554 -0.258 -3.714 1.00 52.62 74 SER A O 1
ATOM 574 N N . GLN A 1 75 ? 16.735 -0.281 -1.484 1.00 62.62 75 GLN A N 1
ATOM 575 C CA . GLN A 1 75 ? 15.948 0.941 -1.279 1.00 62.62 75 GLN A CA 1
ATOM 576 C C . GLN A 1 75 ? 16.844 2.170 -1.094 1.00 62.62 75 GLN A C 1
ATOM 578 O O . GLN A 1 75 ? 17.812 2.139 -0.335 1.00 62.62 75 GLN A O 1
ATOM 583 N N . VAL A 1 76 ? 16.470 3.283 -1.729 1.00 61.25 76 VAL A N 1
ATOM 584 C CA . VAL A 1 76 ? 17.091 4.598 -1.481 1.00 61.25 76 VAL A CA 1
ATOM 585 C C . VAL A 1 76 ? 16.527 5.248 -0.213 1.00 61.25 76 VAL A C 1
ATOM 587 O O . VAL A 1 76 ? 17.208 6.026 0.456 1.00 61.25 76 VAL A O 1
ATOM 590 N N . ILE A 1 77 ? 15.311 4.867 0.198 1.00 60.22 77 ILE A N 1
ATOM 591 C CA . ILE A 1 77 ? 14.800 5.174 1.536 1.00 60.22 77 ILE A CA 1
ATOM 592 C C . ILE A 1 77 ? 15.644 4.410 2.566 1.00 60.22 77 ILE A C 1
ATOM 594 O O . ILE A 1 77 ? 15.393 3.247 2.866 1.00 60.22 77 ILE A O 1
ATOM 598 N N . HIS A 1 78 ? 16.634 5.091 3.142 1.00 64.12 78 HIS A N 1
ATOM 599 C CA . HIS A 1 78 ? 17.516 4.542 4.178 1.00 64.12 78 HIS A CA 1
ATOM 600 C C . HIS A 1 78 ? 16.897 4.544 5.590 1.00 64.12 78 HIS A C 1
ATOM 602 O O . HIS A 1 78 ? 17.577 4.225 6.565 1.00 64.12 78 HIS A O 1
ATOM 608 N N . ASP A 1 79 ? 15.615 4.901 5.714 1.00 78.06 79 ASP A N 1
ATOM 609 C CA . ASP A 1 79 ? 14.869 4.882 6.970 1.00 78.06 79 ASP A CA 1
ATOM 610 C C . ASP A 1 79 ? 13.856 3.729 6.986 1.00 78.06 79 ASP A C 1
ATOM 612 O O . ASP A 1 79 ? 12.812 3.781 6.330 1.00 78.06 79 ASP A O 1
ATOM 616 N N . LEU A 1 80 ? 14.168 2.692 7.769 1.00 79.12 80 LEU A N 1
ATOM 617 C CA . LEU A 1 80 ? 13.320 1.508 7.948 1.00 79.12 80 LEU A CA 1
ATOM 618 C C . LEU A 1 80 ? 11.904 1.866 8.407 1.00 79.12 80 LEU A C 1
ATOM 620 O O . LEU A 1 80 ? 10.947 1.214 7.999 1.00 79.12 80 LEU A O 1
ATOM 624 N N . GLU A 1 81 ? 11.755 2.902 9.234 1.00 82.56 81 GLU A N 1
ATOM 625 C CA . GLU A 1 81 ? 10.450 3.317 9.748 1.00 82.56 81 GLU A CA 1
ATOM 626 C C . GLU A 1 81 ? 9.581 3.930 8.636 1.00 82.56 81 GLU A C 1
ATOM 628 O O . GLU A 1 81 ? 8.395 3.617 8.539 1.00 82.56 81 GLU A O 1
ATOM 633 N N . THR A 1 82 ? 10.163 4.731 7.736 1.00 84.94 82 THR A N 1
ATOM 634 C CA . THR A 1 82 ? 9.450 5.323 6.587 1.00 84.94 82 THR A CA 1
ATOM 635 C C . THR A 1 82 ? 9.091 4.263 5.551 1.00 84.94 82 THR A C 1
ATOM 637 O O . THR A 1 82 ? 7.992 4.281 4.983 1.00 84.94 82 THR A O 1
ATOM 640 N N . LEU A 1 83 ? 9.993 3.307 5.336 1.00 85.31 83 LEU A N 1
ATOM 641 C CA . LEU A 1 83 ? 9.759 2.158 4.470 1.00 85.31 83 LEU A CA 1
ATOM 642 C C . LEU A 1 83 ? 8.627 1.275 5.013 1.00 85.31 83 LEU A C 1
ATOM 644 O O . LEU A 1 83 ? 7.707 0.927 4.268 1.00 85.31 83 LEU A O 1
ATOM 648 N N . TYR A 1 84 ? 8.645 0.989 6.318 1.00 89.44 84 TYR A N 1
ATOM 649 C CA . TYR A 1 84 ? 7.572 0.272 7.000 1.00 89.44 84 TYR A CA 1
ATOM 650 C C . TYR A 1 84 ? 6.257 1.057 6.968 1.00 89.44 84 TYR A C 1
ATOM 652 O O . TYR A 1 84 ? 5.220 0.475 6.685 1.00 89.44 84 TYR A O 1
ATOM 660 N N . ALA A 1 85 ? 6.267 2.377 7.176 1.00 91.88 85 ALA A N 1
ATOM 661 C CA . ALA A 1 85 ? 5.056 3.191 7.068 1.00 91.88 85 ALA A CA 1
ATOM 662 C C . ALA A 1 85 ? 4.438 3.103 5.661 1.00 91.88 85 ALA A C 1
ATOM 664 O O . ALA A 1 85 ? 3.223 2.976 5.522 1.00 91.88 85 ALA A O 1
ATOM 665 N N . THR A 1 86 ? 5.269 3.121 4.616 1.00 92.19 86 THR A N 1
ATOM 666 C CA . THR A 1 86 ? 4.816 3.053 3.219 1.00 92.19 86 THR A CA 1
ATOM 667 C C . THR A 1 86 ? 4.292 1.668 2.845 1.00 92.19 86 THR A C 1
ATOM 669 O O . THR A 1 86 ? 3.192 1.558 2.304 1.00 92.19 86 THR A O 1
ATOM 672 N N . GLN A 1 87 ? 5.051 0.605 3.118 1.00 94.56 87 GLN A N 1
ATOM 673 C CA . GLN A 1 87 ? 4.645 -0.766 2.788 1.00 94.56 87 GLN A CA 1
ATOM 674 C C . GLN A 1 87 ? 3.550 -1.281 3.724 1.00 94.56 87 GLN A C 1
ATOM 676 O O . GLN A 1 87 ? 2.527 -1.789 3.263 1.00 94.56 87 GLN A O 1
ATOM 681 N N . GLY A 1 88 ? 3.718 -1.056 5.025 1.00 95.25 88 GLY A N 1
ATOM 682 C CA . GLY A 1 88 ? 2.776 -1.438 6.067 1.00 95.25 88 GLY A CA 1
ATOM 683 C C . GLY A 1 88 ? 1.397 -0.827 5.864 1.00 95.25 88 GLY A C 1
ATOM 684 O O . GLY A 1 88 ? 0.409 -1.528 6.048 1.00 95.25 88 GLY A O 1
ATOM 685 N N . TYR A 1 89 ? 1.283 0.425 5.401 1.00 97.50 89 TYR A N 1
ATOM 686 C CA . TYR A 1 89 ? -0.044 0.980 5.113 1.00 97.50 89 TYR A CA 1
ATOM 687 C C . TYR A 1 89 ? -0.770 0.182 4.021 1.00 97.50 89 TYR A C 1
ATOM 689 O O . TYR A 1 89 ? -1.948 -0.141 4.165 1.00 97.50 89 TYR A O 1
ATOM 697 N N . GLY A 1 90 ? -0.053 -0.210 2.964 1.00 97.50 90 GLY A N 1
ATOM 698 C CA . GLY A 1 90 ? -0.607 -1.048 1.902 1.00 97.50 90 GLY A CA 1
ATOM 699 C C . GLY A 1 90 ? -1.078 -2.413 2.387 1.00 97.50 90 GLY A C 1
ATOM 700 O O . GLY A 1 90 ? -2.135 -2.874 1.952 1.00 97.50 90 GLY A O 1
ATOM 701 N N . VAL A 1 91 ? -0.319 -3.028 3.297 1.00 98.12 91 VAL A N 1
ATOM 702 C CA . VAL A 1 91 ? -0.658 -4.302 3.948 1.00 98.12 91 VAL A CA 1
ATOM 703 C C . VAL A 1 91 ? -1.878 -4.150 4.860 1.00 98.12 91 VAL A C 1
ATOM 705 O O . VAL A 1 91 ? -2.840 -4.905 4.741 1.00 98.12 91 VAL A O 1
ATOM 708 N N . GLY A 1 92 ? -1.891 -3.140 5.732 1.00 97.94 92 GLY A N 1
ATOM 709 C CA . GLY A 1 92 ? -3.019 -2.879 6.625 1.00 97.94 92 GLY A CA 1
ATOM 710 C C . GLY A 1 92 ? -4.308 -2.588 5.854 1.00 97.94 92 GLY A C 1
ATOM 711 O O . GLY A 1 92 ? -5.358 -3.142 6.172 1.00 97.94 92 GLY A O 1
ATOM 712 N N . ASN A 1 93 ? -4.232 -1.802 4.775 1.00 97.94 93 ASN A N 1
ATOM 713 C CA . ASN A 1 93 ? -5.377 -1.557 3.902 1.00 97.94 93 ASN A CA 1
ATOM 714 C C . ASN A 1 93 ? -5.852 -2.837 3.187 1.00 97.94 93 ASN A C 1
ATOM 716 O O . ASN A 1 93 ? -7.059 -3.040 3.066 1.00 97.94 93 ASN A O 1
ATOM 720 N N . TRP A 1 94 ? -4.929 -3.709 2.759 1.00 98.25 94 TRP A N 1
ATOM 721 C CA . TRP A 1 94 ? -5.257 -5.021 2.186 1.00 98.25 94 TRP A CA 1
ATOM 722 C C . TRP A 1 94 ? -6.039 -5.898 3.163 1.00 98.25 94 TRP A C 1
ATOM 724 O O . TRP A 1 94 ? -7.114 -6.383 2.813 1.00 98.25 94 TRP A O 1
ATOM 734 N N . HIS A 1 95 ? -5.571 -6.023 4.407 1.00 98.19 95 HIS A N 1
ATOM 735 C CA . HIS A 1 95 ? -6.323 -6.715 5.458 1.00 98.19 95 HIS A CA 1
ATOM 736 C C . HIS A 1 95 ? -7.713 -6.099 5.635 1.00 98.19 95 HIS A C 1
ATOM 738 O O . HIS A 1 95 ? -8.714 -6.807 5.721 1.00 98.19 95 HIS A O 1
ATOM 744 N N . LEU A 1 96 ? -7.790 -4.769 5.636 1.00 97.06 96 LEU A N 1
ATOM 745 C CA . LEU A 1 96 ? -9.022 -4.052 5.918 1.00 97.06 96 LEU A CA 1
ATOM 746 C C . LEU A 1 96 ? -10.111 -4.281 4.868 1.00 97.06 96 LEU A C 1
ATOM 748 O O . LEU A 1 96 ? -11.238 -4.612 5.235 1.00 97.06 96 LEU A O 1
ATOM 752 N N . TYR A 1 97 ? -9.811 -4.120 3.575 1.00 95.94 97 TYR A N 1
ATOM 753 C CA . TYR A 1 97 ? -10.827 -4.357 2.541 1.00 95.94 97 TYR A CA 1
ATOM 754 C C . TYR A 1 97 ? -11.145 -5.845 2.342 1.00 95.94 97 TYR A C 1
ATOM 756 O O . TYR A 1 97 ? -12.168 -6.160 1.745 1.00 95.94 97 TYR A O 1
ATOM 764 N N . ASN A 1 98 ? -10.310 -6.755 2.854 1.00 96.38 98 ASN A N 1
ATOM 765 C CA . ASN A 1 98 ? -10.590 -8.193 2.895 1.00 96.38 98 ASN A CA 1
ATOM 766 C C . ASN A 1 98 ? -11.324 -8.626 4.183 1.00 96.38 98 ASN A C 1
ATOM 768 O O . ASN A 1 98 ? -11.516 -9.818 4.413 1.00 96.38 98 ASN A O 1
AT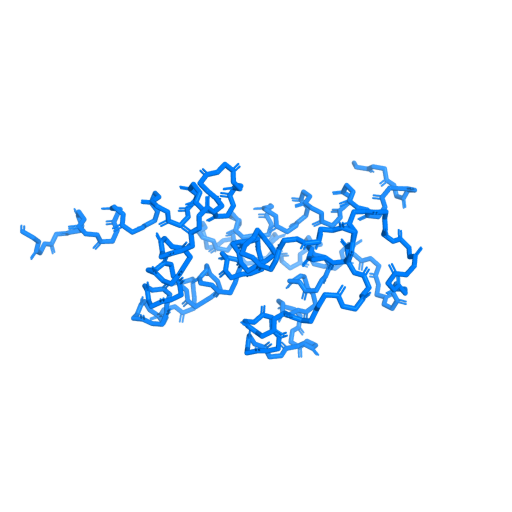OM 772 N N . GLY A 1 99 ? -11.752 -7.679 5.027 1.00 96.25 99 GLY A N 1
ATOM 773 C CA . GLY A 1 99 ? -12.532 -7.949 6.240 1.00 96.25 99 GLY A CA 1
ATOM 774 C C . GLY A 1 99 ? -11.707 -8.375 7.460 1.00 96.25 99 GLY A C 1
ATOM 775 O O . GLY A 1 99 ? -12.268 -8.657 8.518 1.00 96.25 99 GLY A O 1
ATOM 776 N N . GLU A 1 100 ? -10.379 -8.373 7.367 1.00 97.50 100 GLU A N 1
ATOM 777 C CA . GLU A 1 100 ? -9.456 -8.716 8.453 1.00 97.50 100 GLU A CA 1
ATOM 778 C C . GLU A 1 100 ? -9.140 -7.488 9.330 1.00 97.50 100 GLU A C 1
ATOM 780 O O . GLU A 1 100 ? -7.985 -7.125 9.563 1.00 97.50 100 GLU A O 1
ATOM 785 N N . THR A 1 101 ? -10.184 -6.829 9.840 1.00 96.62 101 THR A N 1
ATOM 786 C CA . THR A 1 101 ? -10.102 -5.535 10.545 1.00 96.62 101 THR A CA 1
ATOM 787 C C . THR A 1 101 ? -9.115 -5.529 11.716 1.00 96.62 101 THR A C 1
ATOM 789 O O . THR A 1 101 ? -8.418 -4.537 11.923 1.00 96.62 101 THR A O 1
ATOM 792 N N . GLN A 1 102 ? -9.028 -6.624 12.479 1.00 96.81 102 GLN A N 1
ATOM 793 C CA . GLN A 1 102 ? -8.107 -6.718 13.616 1.00 96.81 102 GLN A CA 1
ATOM 794 C C . GLN A 1 102 ? -6.639 -6.684 13.164 1.00 96.81 102 GLN A C 1
ATOM 796 O O . GLN A 1 102 ? -5.847 -5.929 13.723 1.00 96.81 102 GLN A O 1
ATOM 801 N N . ARG A 1 103 ? -6.293 -7.418 12.098 1.00 97.19 103 ARG A N 1
ATOM 802 C CA . ARG A 1 103 ? -4.938 -7.397 11.522 1.00 97.19 103 ARG A CA 1
ATOM 803 C C . ARG A 1 103 ? -4.603 -6.034 10.929 1.00 97.19 103 ARG A C 1
ATOM 805 O O . ARG A 1 103 ? -3.506 -5.525 11.133 1.00 97.19 103 ARG A O 1
ATOM 812 N N . ALA A 1 104 ? -5.564 -5.408 10.247 1.00 98.00 104 ALA A N 1
ATOM 813 C CA . ALA A 1 104 ? -5.397 -4.052 9.732 1.00 98.00 104 ALA A CA 1
ATOM 814 C C . ALA A 1 104 ? -5.052 -3.056 10.850 1.00 98.00 104 ALA A C 1
ATOM 816 O O . ALA A 1 104 ? -4.089 -2.297 10.733 1.00 98.00 104 ALA A O 1
ATOM 817 N N . ARG A 1 105 ? -5.805 -3.103 11.959 1.00 97.88 105 ARG A N 1
ATOM 818 C CA . ARG A 1 105 ? -5.563 -2.268 13.140 1.00 97.88 105 ARG A CA 1
ATOM 819 C C . ARG A 1 105 ? -4.163 -2.488 13.709 1.00 97.88 105 ARG A C 1
ATOM 821 O O . ARG A 1 105 ? -3.472 -1.507 13.956 1.00 97.88 105 ARG A O 1
ATOM 828 N N . GLU A 1 106 ? -3.738 -3.736 13.888 1.00 96.94 106 GLU A N 1
ATOM 829 C CA . GLU A 1 106 ? -2.409 -4.064 14.428 1.00 96.94 106 GLU A CA 1
ATOM 830 C C . GLU A 1 106 ? -1.280 -3.460 13.587 1.00 96.94 106 GLU A C 1
ATOM 832 O O . GLU A 1 106 ? -0.352 -2.856 14.131 1.00 96.94 106 GLU A O 1
ATOM 837 N N . VAL A 1 107 ? -1.386 -3.556 12.259 1.00 97.12 107 VAL A N 1
ATOM 838 C CA . VAL A 1 107 ? -0.407 -2.962 11.341 1.00 97.12 107 VAL A CA 1
ATOM 839 C C . VAL A 1 107 ? -0.417 -1.437 11.444 1.00 97.12 107 VAL A C 1
ATOM 841 O O . VAL A 1 107 ? 0.643 -0.823 11.564 1.00 97.12 107 VAL A O 1
ATOM 844 N N . PHE A 1 108 ? -1.591 -0.801 11.458 1.00 97.75 108 PHE A N 1
ATOM 845 C CA . PHE A 1 108 ? -1.681 0.654 11.585 1.00 97.75 108 PHE A CA 1
ATOM 846 C C . PHE A 1 108 ? -1.140 1.162 12.925 1.00 97.75 108 PHE A C 1
ATOM 848 O O . PHE A 1 108 ? -0.393 2.139 12.953 1.00 97.75 108 PHE A O 1
ATOM 855 N N . GLU A 1 109 ? -1.451 0.491 14.035 1.00 96.31 109 GLU A N 1
ATOM 856 C CA . GLU A 1 109 ? -0.900 0.831 15.350 1.00 96.31 109 GLU A CA 1
ATOM 857 C C . GLU A 1 109 ? 0.625 0.696 15.360 1.00 96.31 109 GLU A C 1
ATOM 859 O O . GLU A 1 109 ? 1.315 1.537 15.937 1.00 96.31 109 GLU A O 1
ATOM 864 N N . GLN A 1 110 ? 1.166 -0.321 14.684 1.00 94.69 110 GLN A N 1
ATOM 865 C CA . GLN A 1 110 ? 2.607 -0.493 14.551 1.00 94.69 110 GLN A CA 1
ATOM 866 C C . GLN A 1 110 ? 3.256 0.633 13.732 1.00 94.69 110 GLN A C 1
ATOM 868 O O . GLN A 1 110 ? 4.323 1.109 14.117 1.00 94.69 110 GLN A O 1
ATOM 873 N N . ILE A 1 111 ? 2.610 1.116 12.664 1.00 95.31 111 ILE A N 1
ATOM 874 C CA . ILE A 1 111 ? 3.075 2.298 11.913 1.00 95.31 111 ILE A CA 1
ATOM 875 C C . ILE A 1 111 ? 3.139 3.527 12.830 1.00 95.31 111 ILE A C 1
ATOM 877 O O . ILE A 1 111 ? 4.134 4.252 12.814 1.00 95.31 111 ILE A O 1
ATOM 881 N N . LEU A 1 112 ? 2.116 3.736 13.666 1.00 95.06 112 LEU A N 1
ATOM 882 C CA . LEU A 1 112 ? 2.032 4.882 14.581 1.00 95.06 112 LEU A CA 1
ATOM 883 C C . LEU A 1 112 ? 3.028 4.825 15.750 1.00 95.06 112 LEU A C 1
ATOM 885 O O . LEU A 1 112 ? 3.278 5.846 16.387 1.00 95.06 112 LEU A O 1
ATOM 889 N N . ARG A 1 113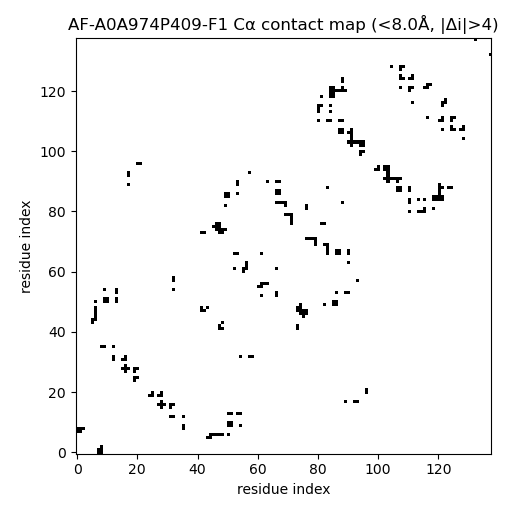 ? 3.619 3.657 16.036 1.00 92.50 113 ARG A N 1
ATOM 890 C CA . ARG A 1 113 ? 4.747 3.536 16.978 1.00 92.50 113 ARG A CA 1
ATOM 891 C C . ARG A 1 113 ? 6.070 4.021 16.376 1.00 92.50 113 ARG A C 1
ATOM 893 O O . ARG A 1 113 ? 6.997 4.308 17.133 1.00 92.50 113 ARG A O 1
ATOM 900 N N . GLY A 1 114 ? 6.171 4.095 15.048 1.00 87.44 114 GLY A N 1
ATOM 901 C CA . GLY A 1 114 ? 7.321 4.660 14.343 1.00 87.44 114 GLY A CA 1
ATOM 902 C C . GLY A 1 114 ? 7.366 6.192 14.415 1.00 87.44 114 GLY A C 1
ATOM 903 O O . GLY A 1 114 ? 6.417 6.855 14.826 1.00 87.44 114 GLY A O 1
ATOM 904 N N . ARG A 1 115 ? 8.485 6.785 13.993 1.00 87.06 115 ARG A N 1
ATOM 905 C CA . ARG A 1 115 ? 8.746 8.236 14.037 1.00 87.06 115 ARG A CA 1
ATOM 906 C C . ARG A 1 115 ? 8.514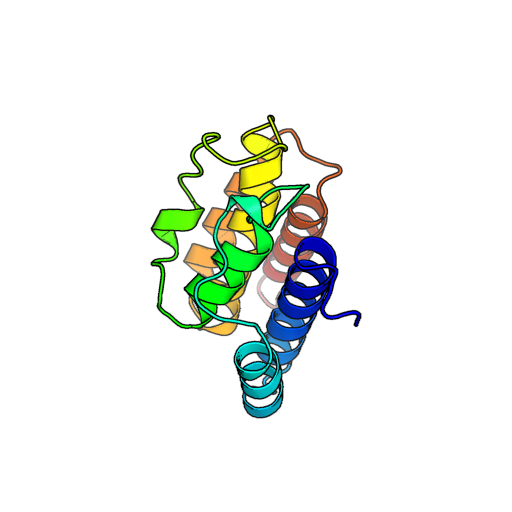 8.927 12.694 1.00 87.06 115 ARG A C 1
ATOM 908 O O . ARG A 1 115 ? 8.613 10.155 12.620 1.00 87.06 115 ARG A O 1
ATOM 915 N N . SER A 1 116 ? 8.155 8.181 11.651 1.00 88.44 116 SER A N 1
ATOM 916 C CA . SER A 1 116 ? 7.937 8.658 10.276 1.00 88.44 116 SER A CA 1
ATOM 917 C C . SER A 1 116 ? 6.613 9.407 10.090 1.00 88.44 116 SER A C 1
ATOM 919 O O . SER A 1 116 ? 5.884 9.180 9.130 1.00 88.44 116 SER A O 1
ATOM 921 N N . LYS A 1 117 ? 6.309 10.352 10.986 1.00 89.44 117 LYS A N 1
ATOM 922 C CA . LYS A 1 117 ? 5.049 11.119 11.043 1.00 89.44 117 LYS A CA 1
ATOM 923 C C . LYS A 1 117 ? 4.685 11.898 9.773 1.00 89.44 117 LYS A C 1
ATOM 925 O O . LYS A 1 117 ? 3.544 12.319 9.622 1.00 89.44 117 LYS A O 1
ATOM 930 N N . TYR A 1 118 ? 5.652 12.130 8.888 1.00 90.62 118 TYR A N 1
ATOM 931 C CA . TYR A 1 118 ? 5.449 12.832 7.617 1.00 90.62 118 TYR A CA 1
ATOM 932 C C . TYR A 1 118 ? 5.308 11.884 6.421 1.00 90.62 118 TYR A C 1
ATOM 934 O O . TYR A 1 118 ? 5.028 12.340 5.316 1.00 90.62 118 TYR A O 1
ATOM 942 N N . ALA A 1 119 ? 5.490 10.576 6.620 1.00 91.12 119 ALA A N 1
ATOM 943 C CA . ALA A 1 119 ? 5.231 9.596 5.580 1.00 91.12 119 ALA A CA 1
ATOM 944 C C . ALA A 1 119 ? 3.724 9.528 5.308 1.00 91.12 119 ALA A C 1
ATOM 946 O O . ALA A 1 119 ? 2.917 9.449 6.236 1.00 91.12 119 ALA A O 1
ATOM 947 N N . PHE A 1 120 ? 3.334 9.494 4.033 1.00 93.12 120 PHE A N 1
ATOM 948 C CA . PHE A 1 120 ? 1.922 9.381 3.654 1.00 93.12 120 PHE A CA 1
ATOM 949 C C . PHE A 1 120 ? 1.246 8.155 4.275 1.00 93.12 120 PHE A C 1
ATOM 951 O O . PHE A 1 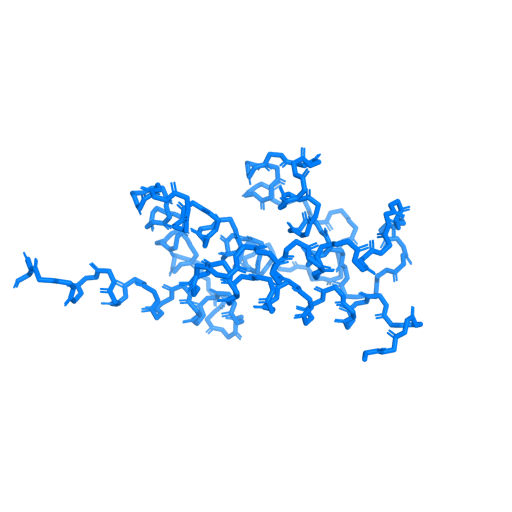120 ? 0.124 8.263 4.761 1.00 93.12 120 PHE A O 1
ATOM 958 N N . GLY A 1 121 ? 1.946 7.017 4.333 1.00 94.88 121 GLY A N 1
ATOM 959 C CA . GLY A 1 121 ? 1.431 5.808 4.977 1.00 94.88 121 GLY A CA 1
ATOM 960 C C . GLY A 1 121 ? 1.167 5.975 6.478 1.00 94.88 121 GLY A C 1
ATOM 961 O O . GLY A 1 121 ? 0.189 5.434 6.983 1.00 94.88 121 GLY A O 1
ATOM 962 N N . TYR A 1 122 ? 1.961 6.795 7.179 1.00 96.31 122 TYR A N 1
ATOM 963 C CA . TYR A 1 122 ? 1.702 7.141 8.581 1.00 96.31 122 TYR A CA 1
ATOM 964 C C . TYR A 1 122 ? 0.420 7.964 8.716 1.00 96.31 122 TYR A C 1
ATOM 966 O O . TYR A 1 122 ? -0.457 7.633 9.510 1.00 96.31 122 TYR A O 1
ATOM 974 N N . ILE A 1 123 ? 0.295 9.029 7.921 1.00 97.25 123 ILE A N 1
ATOM 975 C CA . ILE A 1 123 ? -0.859 9.939 7.965 1.00 97.25 123 ILE A CA 1
ATOM 976 C C . ILE A 1 123 ? -2.155 9.182 7.636 1.00 97.25 123 ILE A C 1
ATOM 978 O O . ILE A 1 123 ? -3.181 9.376 8.292 1.00 97.25 123 ILE A O 1
ATOM 982 N N . ALA A 1 124 ? -2.102 8.294 6.643 1.00 97.31 124 ALA A N 1
ATOM 983 C CA . ALA A 1 124 ? -3.238 7.478 6.243 1.00 97.31 124 ALA A CA 1
ATOM 984 C C . ALA A 1 124 ? -3.612 6.445 7.322 1.00 97.31 124 ALA A C 1
ATOM 986 O O . ALA A 1 124 ? -4.781 6.370 7.699 1.00 97.31 124 ALA A O 1
ATOM 987 N N . ALA A 1 125 ? -2.633 5.745 7.913 1.00 97.62 125 ALA A N 1
ATOM 988 C CA . ALA A 1 125 ? -2.864 4.833 9.039 1.00 97.62 125 ALA A CA 1
ATOM 989 C C . ALA A 1 125 ? -3.498 5.549 10.243 1.00 97.62 125 ALA A C 1
ATOM 991 O O . ALA A 1 125 ? -4.433 5.043 10.862 1.00 97.62 125 ALA A O 1
ATOM 992 N N . GLU A 1 126 ? -3.032 6.762 10.553 1.00 97.38 126 GLU A N 1
ATOM 993 C CA . GLU A 1 126 ? -3.579 7.580 11.636 1.00 97.38 126 GLU A CA 1
ATOM 994 C C . GLU A 1 126 ? -5.043 7.959 11.367 1.00 97.38 126 GLU A C 1
ATOM 996 O O . GLU A 1 126 ? -5.881 7.969 12.274 1.00 97.38 126 GLU A O 1
ATOM 1001 N N . ARG A 1 127 ? -5.378 8.276 10.111 1.00 97.25 127 ARG A N 1
ATOM 1002 C CA . ARG A 1 127 ? -6.759 8.543 9.706 1.00 97.25 127 ARG A CA 1
ATOM 1003 C C . ARG A 1 127 ? -7.635 7.299 9.838 1.00 97.25 127 ARG A C 1
ATOM 1005 O O . ARG A 1 127 ? -8.677 7.405 10.483 1.00 97.25 127 ARG A O 1
ATOM 1012 N N . ASP A 1 128 ? -7.209 6.163 9.292 1.00 97.31 128 ASP A N 1
ATOM 1013 C CA . ASP A 1 128 ? -7.980 4.917 9.343 1.00 97.31 128 ASP A CA 1
ATOM 1014 C C . ASP A 1 128 ? -8.203 4.454 10.794 1.00 97.31 128 ASP A C 1
ATOM 1016 O O . ASP A 1 128 ? -9.324 4.103 11.155 1.00 97.31 128 ASP A O 1
ATOM 1020 N N . LEU A 1 129 ? -7.199 4.542 11.676 1.00 97.19 129 LEU A N 1
ATOM 1021 C CA . LEU A 1 129 ? -7.370 4.200 13.097 1.00 97.19 129 LEU A CA 1
ATOM 1022 C C . LEU A 1 129 ? -8.408 5.074 13.804 1.00 97.19 129 LEU A C 1
ATOM 1024 O O . LEU A 1 129 ? -9.195 4.568 14.607 1.00 97.19 129 LEU A O 1
ATOM 1028 N N . ARG A 1 130 ? -8.445 6.379 13.505 1.00 96.50 130 ARG A N 1
ATOM 1029 C CA . ARG A 1 130 ? -9.484 7.269 14.047 1.00 96.50 130 ARG A CA 1
ATOM 1030 C C . ARG A 1 130 ? -10.874 6.862 13.573 1.00 96.50 130 ARG A C 1
ATOM 1032 O O . ARG A 1 130 ? -11.798 6.854 14.378 1.00 96.50 130 ARG A O 1
ATOM 1039 N N . GLU A 1 131 ? -11.027 6.504 12.301 1.00 93.75 131 GLU A N 1
ATOM 1040 C CA . GLU A 1 131 ? -12.309 6.039 11.757 1.00 93.75 131 GLU A CA 1
ATOM 1041 C C . GLU A 1 131 ? -12.732 4.695 12.364 1.00 93.75 131 GLU A C 1
ATOM 1043 O O . GLU A 1 131 ? -13.890 4.528 12.741 1.00 93.75 131 GLU A O 1
ATOM 1048 N N . MET A 1 132 ? -11.787 3.772 12.563 1.00 92.19 132 MET A N 1
ATOM 1049 C CA . MET A 1 132 ? -12.025 2.497 13.249 1.00 92.19 132 MET A CA 1
ATOM 1050 C C . MET A 1 132 ? -12.429 2.664 14.717 1.00 92.19 132 MET A C 1
ATOM 1052 O O . MET A 1 132 ? -13.133 1.812 15.253 1.00 92.19 132 MET A O 1
ATOM 1056 N N . GLY A 1 133 ? -11.948 3.713 15.389 1.00 82.50 133 GLY A N 1
ATOM 1057 C CA . GLY A 1 133 ? -12.327 4.050 16.764 1.00 82.50 133 GLY A CA 1
ATOM 1058 C C . GLY A 1 133 ? -13.642 4.828 16.874 1.00 82.50 133 GLY A C 1
ATOM 1059 O O . GLY A 1 133 ? -14.261 4.805 17.931 1.00 82.50 133 GLY A O 1
ATOM 1060 N N . ALA A 1 134 ? -14.076 5.494 15.800 1.00 61.38 134 ALA A N 1
ATOM 1061 C CA . ALA A 1 134 ? -15.295 6.306 15.750 1.00 61.38 134 ALA A CA 1
ATOM 1062 C C . ALA A 1 134 ? -16.527 5.557 15.192 1.00 61.38 134 ALA A C 1
ATOM 1064 O O . ALA A 1 134 ? -17.586 6.162 15.021 1.00 61.38 134 ALA A O 1
ATOM 1065 N N . GLY A 1 135 ? -16.403 4.260 14.883 1.00 49.16 135 GLY A N 1
ATOM 1066 C CA . GLY A 1 135 ? -17.521 3.414 14.451 1.00 49.16 135 GLY A CA 1
ATOM 1067 C C . GLY A 1 135 ? -18.590 3.235 15.547 1.00 49.16 135 GLY A C 1
ATOM 1068 O O . GLY A 1 135 ? -18.288 3.410 16.727 1.00 49.16 135 GLY A O 1
ATOM 1069 N N . PRO A 1 136 ? -19.845 2.892 15.191 1.00 40.22 136 PRO A N 1
ATOM 1070 C CA . PRO A 1 136 ? -20.956 2.820 16.141 1.00 40.22 136 PRO A CA 1
ATOM 1071 C C . PRO A 1 136 ? -20.710 1.693 17.155 1.00 40.22 136 PRO A C 1
ATOM 1073 O O . PRO A 1 136 ? -20.909 0.518 16.854 1.00 40.22 136 PRO A O 1
ATOM 1076 N N . GLY A 1 137 ? -20.232 2.060 18.343 1.00 50.62 137 GLY A N 1
ATOM 1077 C CA . GLY A 1 137 ? -19.787 1.122 19.376 1.00 50.62 137 GLY A CA 1
ATOM 1078 C C . GLY A 1 137 ? -18.790 1.695 20.390 1.00 50.62 137 GLY A C 1
ATOM 1079 O O . GLY A 1 137 ? -18.491 1.001 21.360 1.00 50.62 137 GLY A O 1
ATOM 1080 N N . ALA A 1 138 ? -18.294 2.921 20.187 1.00 40.59 138 ALA A N 1
ATOM 1081 C CA . ALA A 1 138 ? -17.670 3.730 21.238 1.00 40.59 138 ALA A CA 1
ATOM 1082 C C . ALA A 1 138 ? -18.715 4.512 22.049 1.00 40.59 138 ALA A C 1
ATOM 1084 O O . ALA A 1 138 ? -19.689 5.007 21.431 1.00 40.59 138 ALA A O 1
#